Protein AF-A0A1A8HLT0-F1 (afdb_monomer)

InterPro domains:
  IPR026856 Sialidase family [PTHR10628] (2-74)
  IPR036278 Sialidase superfamily [SSF50939] (2-73)

Mean predicted aligned error: 7.1 Å

Secondary structure (DSSP, 8-state):
-----EEEEE--BSSTT-GGGBPPPEEEEEEEEEEEEEEEETTTTEEEEEEEE-SS-TTSEEEEEEE-HHHH------------

Radius of gyration: 15.8 Å; Cα contacts (8 Å, |Δi|>4): 144; chains: 1; bounding box: 30×42×48 Å

pLDDT: mean 87.94, std 18.09, range [39.0, 98.69]

Foldseek 3Di:
DPDQQFFDWDWDFPPPPDPVRTDDTDGPDGTAWDDKDWDADPVVQKIKMWTQCDHHHSPPDIDIDIDHPVSGDDPPPPPPPPDD

Organism: NCBI:txid1143690

Nearest PDB structures (foldseek):
  2f10-assembly1_A  TM=8.165E-01  e=2.957E-04  Homo sapiens
  2f13-assembly1_A  TM=8.403E-01  e=6.422E-04  Homo sapiens
  4nc5-assembly1_A  TM=8.148E-01  e=2.248E-03  Homo sapiens
  6sc2-assembly1_C  TM=5.732E-01  e=5.567E+00  Homo sapiens
  3sz0-assembly1_A  TM=3.504E-01  e=2.888E+00  Acidithiobacillus ferrooxidans ATCC 23270

Structure (mmCIF, N/CA/C/O backbone):
data_AF-A0A1A8HLT0-F1
#
_entry.id   AF-A0A1A8HLT0-F1
#
loop_
_atom_site.group_PDB
_atom_site.id
_atom_site.type_symbol
_atom_site.label_atom_id
_atom_site.label_alt_id
_atom_site.label_comp_id
_atom_site.label_asym_id
_atom_site.label_entity_id
_atom_site.label_seq_id
_atom_site.pdbx_PDB_ins_code
_atom_site.Cartn_x
_atom_site.Cartn_y
_atom_site.Cartn_z
_atom_site.occupancy
_atom_site.B_iso_or_equiv
_atom_site.auth_seq_id
_atom_site.auth_comp_id
_atom_site.auth_asym_id
_atom_site.auth_atom_id
_atom_site.pdbx_PDB_model_num
ATOM 1 N N . ASN A 1 1 ? 2.471 19.499 17.483 1.00 45.78 1 ASN A N 1
ATOM 2 C CA . ASN A 1 1 ? 2.953 18.231 16.902 1.00 45.78 1 ASN A CA 1
ATOM 3 C C . ASN A 1 1 ? 2.326 18.085 15.513 1.00 45.78 1 ASN A C 1
ATOM 5 O O . ASN A 1 1 ? 1.142 17.794 15.427 1.00 45.78 1 ASN A O 1
ATOM 9 N N . LYS A 1 2 ? 3.032 18.467 14.436 1.00 52.66 2 LYS A N 1
ATOM 10 C CA . LYS A 1 2 ? 2.492 18.476 13.058 1.00 52.66 2 LYS A CA 1
ATOM 11 C C . LYS A 1 2 ? 2.638 17.082 12.444 1.00 52.66 2 LYS A C 1
ATOM 13 O O . LYS A 1 2 ? 3.640 16.839 11.790 1.00 52.66 2 LYS A O 1
ATOM 18 N N . SER A 1 3 ? 1.706 16.164 12.680 1.00 61.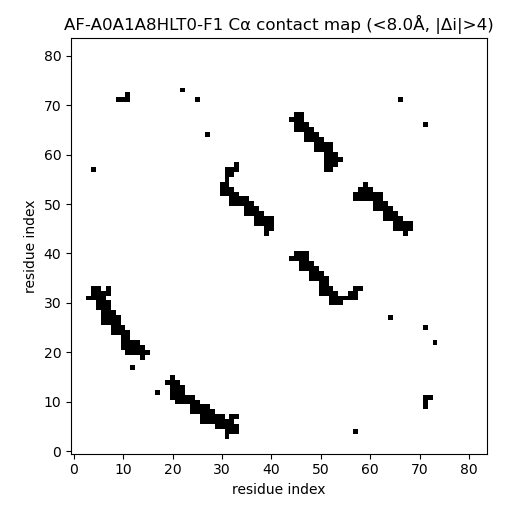00 3 SER A N 1
ATOM 19 C CA . SER A 1 3 ? 1.666 14.887 11.948 1.00 61.00 3 SER A CA 1
ATOM 20 C C . SER A 1 3 ? 0.432 14.091 12.370 1.00 61.00 3 SER A C 1
ATOM 22 O O . SER A 1 3 ? 0.542 13.152 13.156 1.00 61.00 3 SER A O 1
ATOM 24 N N . SER A 1 4 ? -0.757 14.440 11.876 1.00 82.25 4 SER A N 1
ATOM 25 C CA . SER A 1 4 ? -1.815 13.425 11.847 1.00 82.25 4 SER A CA 1
ATOM 26 C C . SER A 1 4 ? -1.438 12.427 10.753 1.00 82.25 4 SER A C 1
ATOM 28 O O . SER A 1 4 ? -1.372 12.822 9.587 1.00 82.25 4 SER A O 1
ATOM 30 N N . ARG A 1 5 ? -1.156 11.171 11.106 1.00 91.25 5 ARG A N 1
ATOM 31 C CA . ARG A 1 5 ? -0.934 10.118 10.111 1.00 91.25 5 ARG A CA 1
ATOM 32 C C . ARG A 1 5 ? -2.288 9.765 9.495 1.00 91.25 5 ARG A C 1
ATOM 34 O O . ARG A 1 5 ? -3.174 9.235 10.164 1.00 91.25 5 ARG A O 1
ATOM 41 N N . ARG A 1 6 ? -2.501 10.203 8.257 1.00 95.19 6 ARG A N 1
ATOM 42 C CA . ARG A 1 6 ? -3.767 10.057 7.538 1.00 95.19 6 ARG A CA 1
ATOM 43 C C . ARG A 1 6 ? -3.498 9.818 6.063 1.00 95.19 6 ARG A C 1
ATOM 45 O O . ARG A 1 6 ? -2.413 10.133 5.584 1.00 95.19 6 ARG A O 1
ATOM 52 N N . ASP A 1 7 ? -4.516 9.313 5.384 1.00 96.44 7 ASP A N 1
ATOM 53 C CA . ASP A 1 7 ? -4.572 9.143 3.936 1.00 96.44 7 ASP A CA 1
ATOM 54 C C . ASP A 1 7 ? -3.402 8.298 3.405 1.00 96.44 7 ASP A C 1
ATOM 56 O O . ASP A 1 7 ? -2.466 8.803 2.782 1.00 96.44 7 ASP A O 1
ATOM 60 N N . MET A 1 8 ? -3.452 6.987 3.670 1.00 96.81 8 MET A N 1
ATOM 61 C CA . MET A 1 8 ? -2.453 6.026 3.201 1.00 96.81 8 MET A CA 1
ATOM 62 C C . MET A 1 8 ? -2.320 6.088 1.678 1.00 96.81 8 MET A C 1
AT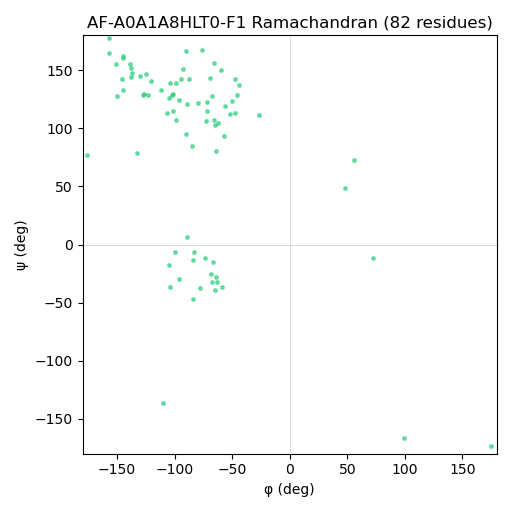OM 64 O O . MET A 1 8 ? -3.276 5.823 0.941 1.00 96.81 8 MET A O 1
ATOM 68 N N . GLY A 1 9 ? -1.115 6.414 1.214 1.00 96.69 9 GLY A N 1
ATOM 69 C CA . GLY A 1 9 ? -0.794 6.583 -0.195 1.00 96.69 9 GLY A CA 1
ATOM 70 C C . GLY A 1 9 ? 0.295 5.628 -0.666 1.00 96.69 9 GLY A C 1
ATOM 71 O O . GLY A 1 9 ? 1.287 5.414 0.026 1.00 96.69 9 GLY A O 1
ATOM 72 N N . VAL A 1 10 ? 0.134 5.107 -1.879 1.00 97.06 10 VAL A N 1
ATOM 73 C CA . VAL A 1 10 ? 1.150 4.318 -2.582 1.00 97.06 10 VAL A CA 1
ATOM 74 C C . VAL A 1 10 ? 1.836 5.204 -3.608 1.00 97.06 10 VAL A C 1
ATOM 76 O O . VAL A 1 10 ? 1.175 5.866 -4.410 1.00 97.06 10 VAL A O 1
ATOM 79 N N . TYR A 1 11 ? 3.164 5.203 -3.585 1.00 96.00 11 TYR A N 1
ATOM 80 C CA . TYR A 1 11 ? 3.997 5.926 -4.537 1.00 96.00 11 TYR A CA 1
ATOM 81 C C . TYR A 1 11 ? 4.596 4.946 -5.543 1.00 96.00 11 TYR A C 1
ATOM 83 O O . TYR A 1 11 ? 5.064 3.872 -5.168 1.00 96.00 11 TYR A O 1
ATOM 91 N N . LEU A 1 12 ? 4.626 5.338 -6.814 1.00 95.88 12 LEU A N 1
ATOM 92 C CA . LEU A 1 12 ? 5.314 4.602 -7.869 1.00 95.88 12 LEU A CA 1
ATOM 93 C C . LEU A 1 12 ? 6.606 5.335 -8.225 1.00 95.88 12 LEU A C 1
ATOM 95 O O . LEU A 1 12 ? 6.561 6.520 -8.548 1.00 95.88 12 LEU A O 1
ATOM 99 N N . ASN A 1 13 ? 7.738 4.630 -8.191 1.00 95.75 13 ASN A N 1
ATOM 100 C CA . ASN A 1 13 ? 8.986 5.127 -8.758 1.00 95.75 13 ASN A CA 1
ATOM 101 C C . ASN A 1 13 ? 9.239 4.475 -10.123 1.00 95.75 13 ASN A C 1
ATOM 103 O O . ASN A 1 13 ? 9.465 3.268 -10.198 1.00 95.75 13 ASN A O 1
ATOM 107 N N . ARG A 1 14 ? 9.228 5.271 -11.197 1.00 93.62 14 ARG A N 1
ATOM 108 C CA . ARG A 1 14 ? 9.489 4.800 -12.572 1.00 93.62 14 ARG A CA 1
ATOM 109 C C . ARG A 1 14 ? 10.975 4.719 -12.925 1.00 93.62 14 ARG A C 1
ATOM 111 O O . ARG A 1 14 ? 11.326 4.094 -13.920 1.00 93.62 14 ARG A O 1
ATOM 118 N N . SER A 1 15 ? 11.827 5.323 -12.102 1.00 94.81 15 SE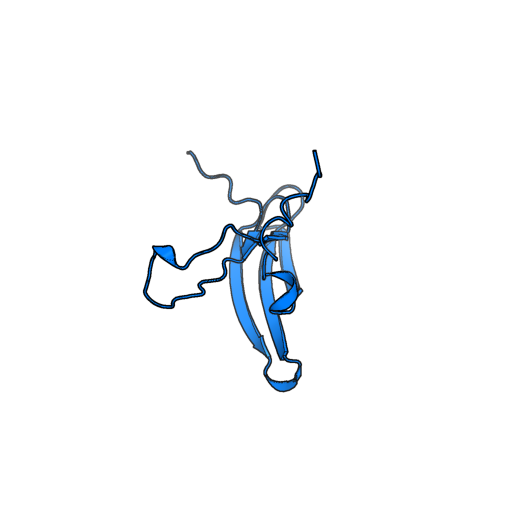R A N 1
ATOM 119 C CA . SER A 1 15 ? 13.282 5.337 -12.235 1.00 94.81 15 SER A CA 1
ATOM 120 C C . SER A 1 15 ? 13.903 4.992 -10.879 1.00 94.81 15 SER A C 1
ATOM 122 O O . SER A 1 15 ? 14.316 5.901 -10.152 1.00 94.81 15 SER A O 1
ATOM 124 N N . PRO A 1 16 ? 13.939 3.699 -10.495 1.00 92.62 16 PRO A N 1
ATOM 125 C CA . PRO A 1 16 ? 14.439 3.271 -9.192 1.00 92.62 16 PRO A CA 1
ATOM 126 C C . PRO A 1 16 ? 15.783 3.921 -8.851 1.00 92.62 16 PRO A C 1
ATOM 128 O O . PRO A 1 16 ? 16.625 4.099 -9.725 1.00 92.62 16 PRO A O 1
ATOM 131 N N . LEU A 1 17 ? 15.973 4.278 -7.576 1.00 92.31 17 LEU A N 1
ATOM 132 C CA . LEU A 1 17 ? 17.129 5.027 -7.046 1.00 92.31 17 LEU A CA 1
ATOM 133 C C . LEU A 1 17 ? 17.180 6.521 -7.414 1.00 92.31 17 LEU A C 1
ATOM 135 O O . LEU A 1 17 ? 17.925 7.269 -6.782 1.00 92.31 17 LEU A O 1
ATOM 139 N N . HIS A 1 18 ? 16.357 6.993 -8.353 1.00 95.06 18 HIS A N 1
ATOM 140 C CA . HIS A 1 18 ? 16.236 8.416 -8.659 1.00 95.06 18 HIS A CA 1
ATOM 141 C C . HIS A 1 18 ? 15.046 9.028 -7.920 1.00 95.06 18 HIS A C 1
ATOM 143 O O . HIS A 1 18 ? 13.900 8.600 -8.067 1.00 95.06 18 HIS A O 1
ATOM 149 N N . SER A 1 19 ? 15.307 10.078 -7.140 1.00 92.94 19 SER A N 1
ATOM 150 C CA . SER A 1 19 ? 14.265 10.807 -6.408 1.00 92.94 19 SER A CA 1
ATOM 151 C C . SER A 1 19 ? 13.262 11.502 -7.333 1.00 92.94 19 SER A C 1
ATOM 153 O O . SER A 1 19 ? 12.102 11.660 -6.968 1.00 92.94 19 SER A O 1
ATOM 155 N N . SER A 1 20 ? 13.677 11.874 -8.544 1.00 93.62 20 SER A N 1
ATOM 156 C CA . SER A 1 20 ? 12.805 12.466 -9.563 1.00 93.62 20 SER A CA 1
ATOM 157 C C . SER A 1 20 ? 11.848 11.469 -10.220 1.00 93.62 20 SER A C 1
ATOM 159 O O . SER A 1 20 ? 10.953 11.891 -10.944 1.00 93.62 20 SER A O 1
ATOM 161 N N . GLY A 1 21 ? 12.034 10.163 -9.998 1.00 94.38 21 GLY A N 1
ATOM 162 C CA . GLY A 1 21 ? 11.193 9.120 -10.584 1.00 94.38 21 GLY A CA 1
ATOM 163 C C . GLY A 1 21 ? 9.890 8.851 -9.829 1.00 94.38 21 GLY A C 1
ATOM 164 O O . GLY A 1 21 ? 9.088 8.056 -10.312 1.00 94.38 21 GLY A O 1
ATOM 165 N N . TRP A 1 22 ? 9.687 9.467 -8.658 1.00 95.25 22 TRP A N 1
ATOM 166 C CA . TRP A 1 22 ? 8.493 9.283 -7.831 1.00 95.25 22 TRP A CA 1
ATOM 167 C C . TRP A 1 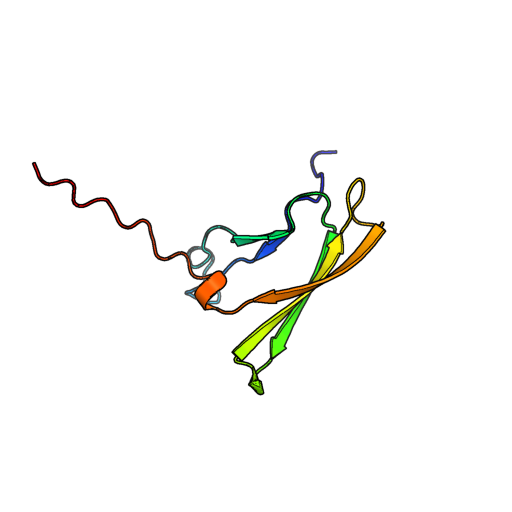22 ? 7.301 10.105 -8.344 1.00 95.25 22 TRP A C 1
ATOM 169 O O . TRP A 1 22 ? 7.356 11.334 -8.391 1.00 95.25 22 TRP A O 1
ATOM 179 N N . ASP A 1 23 ? 6.200 9.423 -8.657 1.00 93.50 23 ASP A N 1
ATOM 180 C CA . ASP A 1 23 ? 4.908 10.045 -8.962 1.00 93.50 23 ASP A CA 1
ATOM 181 C C . ASP A 1 23 ? 4.198 10.533 -7.678 1.00 93.50 23 ASP A C 1
ATOM 183 O O . ASP A 1 23 ? 4.552 10.162 -6.556 1.00 93.50 23 ASP A O 1
ATOM 187 N N . LYS A 1 24 ? 3.144 11.350 -7.830 1.00 93.62 24 LYS A N 1
ATOM 188 C CA . LYS A 1 24 ? 2.235 11.684 -6.715 1.00 93.62 24 LYS A CA 1
ATOM 189 C C . LYS A 1 24 ? 1.574 10.407 -6.160 1.00 93.62 24 LYS A C 1
ATOM 191 O O . LYS A 1 24 ? 1.313 9.485 -6.936 1.00 93.62 24 LYS A O 1
ATOM 196 N N . PRO A 1 25 ? 1.230 10.350 -4.862 1.00 94.50 25 PRO A N 1
ATOM 197 C CA . PRO A 1 25 ? 0.656 9.144 -4.286 1.00 94.50 25 PRO A CA 1
ATOM 198 C C . PRO A 1 25 ? -0.751 8.874 -4.817 1.00 94.50 25 PRO A C 1
ATOM 200 O O . PRO A 1 25 ? -1.565 9.790 -4.970 1.00 94.50 25 PRO A O 1
ATOM 203 N N . ARG A 1 26 ? -1.068 7.595 -5.008 1.00 95.38 26 ARG A N 1
ATOM 204 C CA . ARG A 1 26 ? -2.448 7.119 -5.100 1.00 95.38 26 ARG A CA 1
ATOM 205 C C . ARG A 1 26 ? -2.936 6.780 -3.697 1.00 95.38 26 ARG A C 1
ATOM 207 O O . ARG A 1 26 ? -2.344 5.930 -3.041 1.00 95.38 26 ARG A O 1
ATOM 214 N N . ILE A 1 27 ? -4.007 7.427 -3.243 1.00 96.44 27 ILE A N 1
ATOM 215 C CA . ILE A 1 27 ? -4.606 7.121 -1.938 1.00 96.44 27 ILE A CA 1
ATOM 216 C C . ILE A 1 27 ? -5.325 5.770 -2.012 1.00 96.44 27 ILE A C 1
ATOM 218 O O . ILE A 1 27 ? -6.206 5.591 -2.853 1.00 96.44 27 ILE A O 1
ATOM 222 N N . ILE A 1 28 ? -4.933 4.839 -1.142 1.00 96.06 28 ILE A N 1
ATOM 223 C CA . ILE A 1 28 ? -5.526 3.497 -1.015 1.00 96.06 28 ILE A CA 1
ATOM 224 C C . ILE A 1 28 ? -6.429 3.366 0.217 1.00 96.06 28 ILE A C 1
ATOM 226 O O . ILE A 1 28 ? -7.258 2.463 0.273 1.00 96.06 28 ILE A O 1
ATOM 230 N N . HIS A 1 29 ? -6.303 4.280 1.180 1.00 96.69 29 HIS A N 1
ATOM 231 C CA . HIS A 1 29 ? -7.218 4.421 2.308 1.00 96.69 29 HIS A CA 1
ATOM 232 C C . HIS A 1 29 ? -7.254 5.886 2.751 1.00 96.69 29 HIS A C 1
ATOM 234 O O . HIS A 1 29 ? -6.205 6.476 2.995 1.00 96.69 29 HIS A O 1
ATOM 240 N N . SER A 1 30 ? -8.445 6.475 2.853 1.00 96.75 30 SER A N 1
ATOM 241 C CA . SER A 1 30 ? -8.632 7.847 3.343 1.00 96.75 30 SER A CA 1
ATOM 242 C C . SER A 1 30 ? -8.941 7.852 4.839 1.00 96.75 30 SER A C 1
ATOM 244 O O . SER A 1 30 ? -9.704 7.019 5.314 1.00 96.75 30 SER A O 1
ATOM 246 N N . GLY A 1 31 ? -8.417 8.828 5.579 1.00 96.56 31 GLY A N 1
ATOM 247 C CA . GLY A 1 31 ? -8.603 8.938 7.029 1.00 96.56 31 GLY A CA 1
ATOM 248 C C . GLY A 1 31 ? -7.421 8.406 7.849 1.00 96.56 31 GLY A C 1
ATOM 249 O O . GLY A 1 31 ? -6.329 8.246 7.299 1.00 96.56 31 GLY A O 1
ATOM 250 N N . PRO A 1 32 ? -7.595 8.194 9.169 1.00 97.44 32 PRO A N 1
ATOM 251 C CA . PRO A 1 32 ? -6.536 7.724 10.065 1.00 97.44 32 PRO A CA 1
ATOM 252 C C . PRO A 1 32 ? -5.841 6.483 9.511 1.00 97.44 32 PRO A C 1
ATOM 254 O O . PRO A 1 32 ? -6.487 5.492 9.181 1.00 97.44 32 PRO A O 1
ATOM 257 N N . SER A 1 33 ? -4.526 6.572 9.345 1.00 97.06 33 SER A N 1
ATOM 258 C CA . SER A 1 33 ? -3.716 5.499 8.771 1.00 97.06 33 SER A CA 1
ATOM 259 C C . SER A 1 33 ? -2.355 5.486 9.456 1.00 97.06 33 SER A C 1
ATOM 261 O O . SER A 1 33 ? -1.754 6.545 9.616 1.00 97.06 33 SER A O 1
ATOM 263 N N . GLY A 1 34 ? -1.875 4.319 9.867 1.00 96.19 34 GLY A N 1
ATOM 264 C CA . GLY A 1 34 ? -0.643 4.146 10.632 1.00 96.19 34 GLY A CA 1
ATOM 265 C C . GLY A 1 34 ? 0.460 3.483 9.814 1.00 96.19 34 GLY A C 1
ATOM 266 O O . GLY A 1 34 ? 0.712 3.861 8.669 1.00 96.19 34 GLY A O 1
ATOM 267 N N . TYR A 1 35 ? 1.164 2.529 10.417 1.00 97.75 35 TYR A N 1
ATOM 268 C CA . TYR A 1 35 ? 2.165 1.721 9.724 1.00 97.75 35 TYR A CA 1
ATOM 269 C C . TYR A 1 35 ? 1.531 0.831 8.651 1.00 97.75 35 TYR A C 1
ATOM 271 O O . TYR A 1 35 ? 0.345 0.504 8.704 1.00 97.75 35 TYR A O 1
ATOM 279 N N . SER A 1 36 ? 2.337 0.453 7.660 1.00 98.19 36 SER A N 1
ATOM 280 C CA . SER A 1 36 ? 1.933 -0.456 6.590 1.00 98.19 36 SER A CA 1
ATOM 281 C C . SER A 1 36 ? 3.078 -1.364 6.155 1.00 98.19 36 SER A C 1
ATOM 283 O O . SER A 1 36 ? 4.245 -1.063 6.414 1.00 98.19 36 SER A O 1
ATOM 285 N N . ASP A 1 37 ? 2.723 -2.463 5.495 1.00 98.62 37 ASP A N 1
ATOM 286 C CA . ASP A 1 37 ? 3.646 -3.397 4.855 1.00 98.62 37 ASP A CA 1
ATOM 287 C C . ASP A 1 37 ? 3.095 -3.832 3.490 1.00 98.62 37 ASP A C 1
ATOM 289 O O . ASP A 1 37 ? 1.879 -3.961 3.321 1.00 98.62 37 ASP A O 1
ATOM 293 N N . LEU A 1 38 ? 3.980 -4.033 2.511 1.00 97.94 38 LEU A N 1
ATOM 294 C CA . LEU A 1 38 ? 3.627 -4.272 1.111 1.00 97.94 38 LEU A CA 1
ATOM 295 C C . LEU A 1 38 ? 4.315 -5.534 0.584 1.00 97.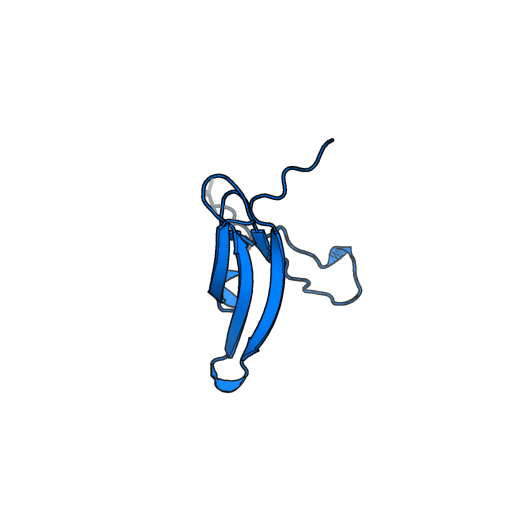94 38 LEU A C 1
ATOM 297 O O . LEU A 1 38 ? 5.537 -5.653 0.626 1.00 97.94 38 LEU A O 1
ATOM 301 N N . ALA A 1 39 ? 3.536 -6.427 -0.018 1.00 98.25 39 ALA A N 1
ATOM 302 C CA . ALA A 1 39 ? 4.025 -7.614 -0.709 1.00 98.25 39 ALA A CA 1
ATOM 303 C C . ALA A 1 39 ? 3.503 -7.658 -2.150 1.00 98.25 39 ALA A C 1
ATOM 305 O O . ALA A 1 39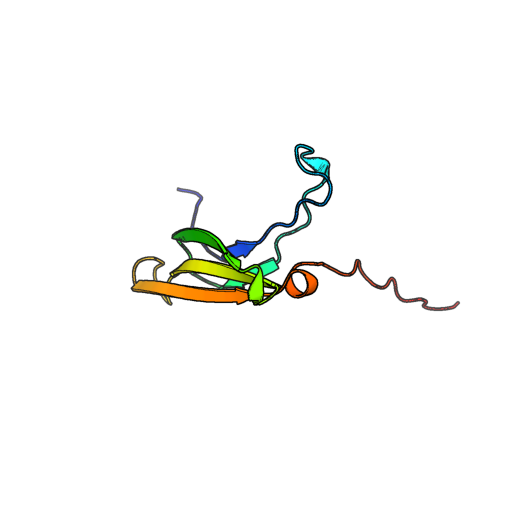 ? 2.378 -7.244 -2.428 1.00 98.25 39 ALA A O 1
ATOM 306 N N . TYR A 1 40 ? 4.303 -8.189 -3.073 1.00 98.00 40 TYR A N 1
ATOM 307 C CA . TYR A 1 40 ? 3.872 -8.452 -4.445 1.00 98.00 40 TYR A CA 1
ATOM 308 C C . TYR A 1 40 ? 3.579 -9.943 -4.626 1.00 98.00 40 TYR A C 1
ATOM 310 O O . TYR A 1 40 ? 4.397 -10.797 -4.287 1.00 98.00 40 TYR A O 1
ATOM 318 N N . ASN A 1 41 ? 2.397 -10.249 -5.152 1.00 95.88 41 ASN A N 1
ATOM 319 C CA . ASN A 1 41 ? 1.959 -11.590 -5.494 1.00 95.88 41 ASN A CA 1
ATOM 320 C C . ASN A 1 41 ? 2.162 -11.812 -6.998 1.00 95.88 41 ASN A C 1
ATOM 322 O O . ASN A 1 41 ? 1.412 -11.271 -7.810 1.00 95.88 41 ASN A O 1
ATOM 326 N N . VAL A 1 42 ? 3.164 -12.625 -7.342 1.00 95.00 42 VAL A N 1
ATOM 327 C CA . VAL A 1 42 ? 3.547 -12.923 -8.731 1.00 95.00 42 VAL A CA 1
ATOM 328 C C . VAL A 1 42 ? 2.447 -13.685 -9.475 1.00 95.00 42 VAL A C 1
ATOM 330 O O . VAL A 1 42 ? 2.170 -13.373 -10.627 1.00 95.00 42 VAL A O 1
ATOM 333 N N . ASP A 1 43 ? 1.774 -14.634 -8.817 1.00 95.81 43 ASP A N 1
ATOM 334 C CA . ASP A 1 43 ? 0.756 -15.482 -9.457 1.00 95.81 43 ASP A CA 1
ATOM 335 C C . ASP A 1 43 ? -0.494 -14.691 -9.864 1.00 95.81 43 ASP A C 1
ATOM 337 O O . ASP A 1 43 ? -1.166 -15.023 -10.840 1.00 95.81 43 ASP A O 1
ATOM 341 N N . LYS A 1 44 ? -0.823 -13.648 -9.094 1.00 94.19 44 LYS A N 1
ATOM 342 C CA . LYS A 1 44 ? -1.989 -12.785 -9.330 1.00 94.19 44 LYS A CA 1
ATOM 343 C C . LYS A 1 44 ? -1.649 -11.467 -10.019 1.00 94.19 44 LYS A C 1
ATOM 345 O O . LYS A 1 44 ? -2.575 -10.722 -10.324 1.00 94.19 44 LYS A O 1
ATOM 350 N N . ASP A 1 45 ? -0.365 -11.173 -10.216 1.00 95.88 45 ASP A N 1
ATOM 351 C CA . ASP A 1 45 ? 0.139 -9.874 -10.676 1.00 95.88 45 ASP A CA 1
ATOM 352 C C . ASP A 1 45 ? -0.467 -8.691 -9.890 1.00 95.88 45 ASP A C 1
ATOM 354 O O . ASP A 1 45 ? -1.002 -7.722 -10.434 1.00 95.88 45 ASP A O 1
ATOM 358 N N . GLN A 1 46 ? -0.450 -8.806 -8.559 1.00 97.69 46 GLN A N 1
ATOM 359 C CA . GLN A 1 46 ? -1.085 -7.844 -7.657 1.00 97.69 46 GLN A CA 1
ATOM 360 C C . GLN A 1 46 ? -0.208 -7.509 -6.461 1.00 97.69 46 GLN A C 1
ATOM 362 O O . GLN A 1 46 ? 0.493 -8.352 -5.907 1.00 97.69 46 GLN A O 1
ATOM 367 N N . PHE A 1 47 ? -0.327 -6.272 -6.000 1.00 98.19 47 PHE A N 1
ATOM 368 C CA . PHE A 1 47 ? 0.214 -5.835 -4.727 1.00 98.19 47 PHE A CA 1
ATOM 369 C C . PHE A 1 47 ? -0.801 -6.087 -3.617 1.00 98.19 47 PHE A C 1
ATOM 371 O O . PHE A 1 47 ? -2.005 -5.927 -3.806 1.00 98.19 47 PHE A O 1
ATOM 378 N N . SER A 1 48 ? -0.298 -6.480 -2.455 1.00 97.88 48 SER A N 1
ATOM 379 C CA . SER A 1 48 ? -1.044 -6.722 -1.225 1.00 97.88 48 SER A CA 1
ATOM 380 C C . SER A 1 48 ? -0.472 -5.836 -0.130 1.00 97.88 48 SER A C 1
ATOM 382 O O . SER A 1 48 ? 0.738 -5.839 0.080 1.00 97.88 48 SER A O 1
ATOM 384 N N . CYS A 1 49 ? -1.325 -5.085 0.556 1.00 98.31 49 CYS A N 1
ATOM 385 C CA . CYS A 1 49 ? -0.923 -4.141 1.590 1.00 98.31 49 CYS A CA 1
ATOM 386 C C . CYS A 1 49 ? -1.692 -4.411 2.884 1.00 98.31 49 CYS A C 1
ATOM 388 O O . CYS A 1 49 ? -2.924 -4.507 2.865 1.00 98.31 49 CYS A O 1
ATOM 390 N N . LEU A 1 50 ? -0.962 -4.517 3.994 1.00 98.69 50 LEU A N 1
ATOM 391 C CA . LEU A 1 50 ? -1.514 -4.432 5.343 1.00 98.69 50 LEU A CA 1
ATOM 392 C C . LEU A 1 50 ? -1.282 -3.025 5.880 1.00 98.69 50 LEU A C 1
ATOM 394 O O . LEU A 1 50 ? -0.201 -2.472 5.691 1.00 98.69 50 LEU A O 1
ATOM 398 N N . MET A 1 51 ? -2.270 -2.450 6.562 1.00 98.44 51 MET A N 1
ATOM 399 C CA . MET A 1 51 ? -2.135 -1.128 7.175 1.00 98.44 51 MET A CA 1
ATOM 400 C C . MET A 1 51 ? -2.913 -1.011 8.48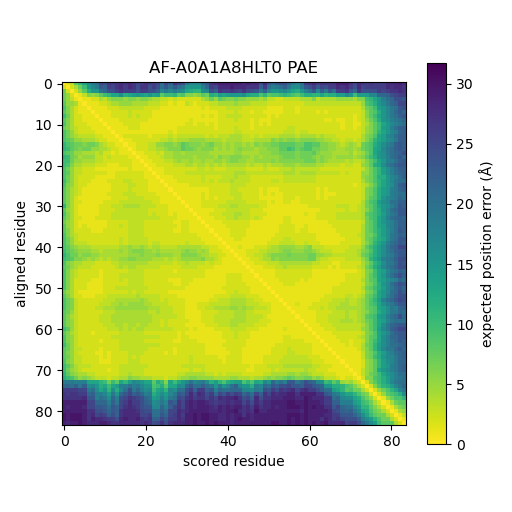3 1.00 98.44 51 MET A C 1
ATOM 402 O O . MET A 1 51 ? -4.030 -1.508 8.584 1.00 98.44 51 MET A O 1
ATOM 406 N N . GLU A 1 52 ? -2.352 -0.301 9.453 1.00 98.56 52 GLU A N 1
ATOM 407 C CA . GLU A 1 52 ? -3.084 0.216 10.613 1.00 98.56 52 GLU A CA 1
ATOM 408 C C . GLU A 1 52 ? -4.073 1.296 10.144 1.00 98.56 52 GLU A C 1
ATOM 410 O O . GLU A 1 52 ? -3.675 2.227 9.435 1.00 98.56 52 GLU A O 1
ATOM 415 N N . CYS A 1 53 ? -5.356 1.193 10.494 1.00 98.00 53 CYS A N 1
ATOM 416 C CA . CYS A 1 53 ? -6.352 2.214 10.169 1.00 98.00 53 CYS A CA 1
ATOM 417 C C . CYS A 1 53 ? -7.577 2.186 11.098 1.00 98.00 53 CYS A C 1
ATOM 419 O O . CYS A 1 53 ? -7.706 1.337 11.978 1.00 98.00 53 CYS A O 1
ATOM 421 N N . GLY A 1 54 ? -8.494 3.127 10.879 1.00 96.44 54 GLY A N 1
ATOM 422 C CA . GLY A 1 54 ? -9.776 3.193 11.572 1.00 96.44 54 GLY A CA 1
ATOM 423 C C . GLY A 1 54 ? -10.551 4.448 11.208 1.00 96.44 54 GLY A C 1
ATOM 424 O O . GLY A 1 54 ? -10.158 5.202 10.312 1.00 96.44 54 GLY A O 1
ATOM 425 N N . LYS A 1 55 ? -11.675 4.672 11.887 1.00 95.25 55 LYS A N 1
ATOM 426 C CA . LYS A 1 55 ? -12.530 5.836 11.636 1.00 95.25 55 LYS A CA 1
ATOM 427 C C . LYS A 1 55 ? -12.040 7.070 12.391 1.00 95.25 55 LYS A C 1
ATOM 429 O O . LYS A 1 55 ? -11.941 8.147 11.800 1.00 95.25 55 LYS A O 1
ATOM 434 N N . GLU A 1 56 ? -11.726 6.908 13.671 1.00 94.69 56 GLU A N 1
ATOM 435 C CA . GLU A 1 56 ? -11.306 7.983 14.572 1.00 94.69 56 GLU A CA 1
ATOM 436 C C . GLU A 1 56 ? -9.789 7.936 14.822 1.00 94.69 56 GLU A C 1
ATOM 438 O O . GLU A 1 56 ? -9.137 8.982 14.869 1.00 94.69 56 GLU A O 1
ATOM 443 N N . SER A 1 57 ? -9.212 6.733 14.903 1.00 95.06 57 SER A N 1
ATOM 444 C CA . SER A 1 57 ? -7.781 6.476 15.093 1.00 95.06 57 SER A CA 1
ATOM 445 C C . SER A 1 57 ? -7.273 5.343 14.202 1.00 95.06 57 SER A C 1
ATOM 447 O O . SER A 1 57 ? -7.990 4.410 13.868 1.00 95.06 57 SER A O 1
ATOM 449 N N . GLU A 1 58 ? -5.993 5.400 13.849 1.00 95.75 58 GLU A N 1
ATOM 450 C CA . GLU A 1 58 ? -5.267 4.357 13.133 1.00 95.75 58 GLU A CA 1
ATOM 451 C C . GLU A 1 58 ? -5.075 3.056 13.932 1.00 95.75 58 GLU A C 1
ATOM 453 O O . GLU A 1 58 ? -4.738 2.036 13.346 1.00 95.75 58 GLU A O 1
ATOM 458 N N . LEU A 1 59 ? -5.294 3.070 15.251 1.00 96.12 59 LEU A N 1
ATOM 459 C CA . LEU A 1 59 ? -5.068 1.919 16.138 1.00 96.12 59 LEU A CA 1
ATOM 460 C C . LEU A 1 59 ? -6.291 0.996 16.286 1.00 96.12 59 LEU A C 1
ATOM 462 O O . LEU A 1 59 ? -6.287 0.101 17.129 1.00 96.12 59 LEU A O 1
ATOM 466 N N . GLU A 1 60 ? -7.358 1.228 15.521 1.00 98.12 60 GLU A N 1
ATOM 467 C CA . GLU A 1 60 ? -8.609 0.471 15.649 1.00 98.12 60 GLU A CA 1
ATOM 468 C C . GLU A 1 60 ? -8.525 -0.915 14.997 1.00 98.12 60 GLU A C 1
ATOM 470 O O . GLU A 1 60 ? -9.096 -1.874 15.517 1.00 98.12 60 GLU A O 1
ATOM 475 N N . GLN A 1 61 ? -7.832 -1.036 13.863 1.00 98.19 61 GLN A N 1
ATOM 476 C CA . GLN A 1 61 ? -7.718 -2.290 13.120 1.00 98.19 61 GLN A CA 1
ATOM 477 C C . GLN A 1 61 ? -6.475 -2.337 12.224 1.00 98.19 61 GLN A C 1
ATOM 479 O O . GLN A 1 61 ? -5.877 -1.314 11.897 1.00 98.19 61 GLN A O 1
ATOM 484 N N . ILE A 1 62 ? -6.139 -3.547 11.766 1.00 98.62 62 ILE A N 1
ATOM 485 C CA . ILE A 1 62 ? -5.221 -3.767 10.645 1.00 98.62 62 ILE A CA 1
ATOM 486 C C . ILE A 1 62 ? -6.054 -4.221 9.444 1.00 98.62 62 ILE A C 1
ATOM 488 O O . ILE A 1 62 ? -6.641 -5.303 9.462 1.00 98.62 62 ILE A O 1
ATOM 492 N N . ALA A 1 63 ? -6.121 -3.390 8.408 1.00 98.19 63 ALA A N 1
ATOM 493 C CA . ALA A 1 63 ? -6.850 -3.670 7.177 1.00 98.19 63 ALA 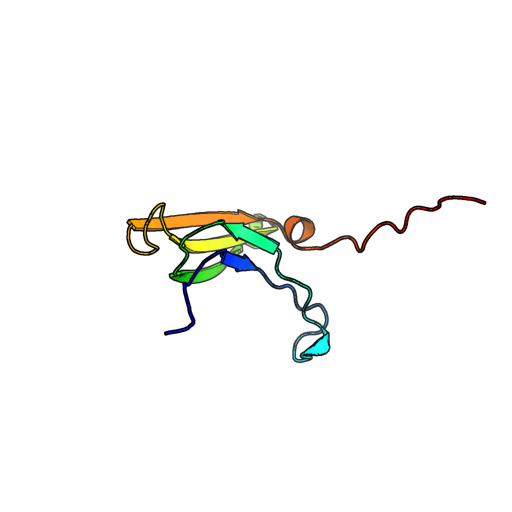A CA 1
ATOM 494 C C . ALA A 1 63 ? -5.947 -4.307 6.114 1.00 98.19 63 ALA A C 1
ATOM 496 O O . ALA A 1 63 ? -4.751 -4.026 6.043 1.00 98.19 63 ALA A O 1
ATOM 497 N N . PHE A 1 64 ? -6.552 -5.123 5.250 1.00 98.00 64 PHE A N 1
ATOM 498 C CA . PHE A 1 64 ? -5.922 -5.716 4.072 1.00 98.00 64 PHE A CA 1
ATOM 499 C C . PHE A 1 64 ? -6.531 -5.125 2.799 1.00 98.00 64 PHE A C 1
ATOM 501 O O . PHE A 1 64 ? -7.755 -5.063 2.668 1.00 98.00 64 PHE A O 1
ATOM 508 N N . THR A 1 65 ? -5.692 -4.721 1.848 1.00 97.19 65 THR A N 1
ATOM 509 C CA . THR A 1 65 ? -6.131 -4.283 0.518 1.00 97.19 65 THR A CA 1
ATOM 510 C C . THR A 1 65 ? -5.216 -4.820 -0.575 1.00 97.19 65 THR A C 1
ATOM 512 O O . THR A 1 65 ? -4.039 -5.101 -0.338 1.00 97.19 65 THR A O 1
ATOM 515 N N . THR A 1 66 ? -5.749 -4.931 -1.787 1.00 97.56 66 THR A N 1
ATOM 516 C CA . THR A 1 66 ? -5.003 -5.346 -2.977 1.00 97.56 66 THR A CA 1
ATOM 517 C C . THR A 1 66 ? -5.241 -4.383 -4.123 1.00 97.56 66 THR A C 1
ATOM 519 O O . THR A 1 66 ? -6.356 -3.895 -4.298 1.00 97.56 66 THR A O 1
ATOM 522 N N . PHE A 1 67 ? -4.216 -4.152 -4.934 1.00 96.88 67 PHE A N 1
ATOM 523 C CA . PHE A 1 67 ? -4.295 -3.306 -6.123 1.00 96.88 67 PHE A CA 1
ATOM 524 C C . PHE A 1 67 ? -3.297 -3.776 -7.184 1.00 96.88 67 PHE A C 1
ATOM 526 O O . PHE A 1 67 ? -2.293 -4.423 -6.882 1.00 96.88 67 PHE A O 1
ATOM 533 N N . SER A 1 68 ? -3.577 -3.465 -8.443 1.00 96.12 68 SER A N 1
ATOM 534 C CA . SER A 1 68 ? -2.692 -3.730 -9.576 1.00 96.12 68 SER A CA 1
ATOM 535 C C . SER A 1 68 ? -1.746 -2.555 -9.832 1.00 96.12 68 SER A C 1
ATOM 537 O O . SER A 1 68 ? -1.965 -1.439 -9.357 1.00 96.12 68 SER A O 1
ATOM 539 N N . LEU A 1 69 ? -0.712 -2.770 -10.648 1.00 95.25 69 LEU A N 1
ATOM 540 C CA . LEU A 1 69 ? 0.141 -1.676 -11.118 1.00 95.25 69 LEU A CA 1
ATOM 541 C C . LEU A 1 69 ? -0.666 -0.607 -11.880 1.00 95.25 69 LEU A C 1
ATOM 543 O O . LEU A 1 69 ? -0.415 0.587 -11.720 1.00 95.25 69 LEU A O 1
ATOM 547 N N . ASN A 1 70 ? -1.672 -1.030 -12.653 1.00 93.62 70 ASN A N 1
ATOM 548 C CA . ASN A 1 70 ? -2.543 -0.131 -13.412 1.00 93.62 70 ASN A CA 1
ATOM 549 C C . ASN A 1 70 ? -3.357 0.809 -12.511 1.00 93.62 70 ASN A C 1
ATOM 551 O O . ASN A 1 70 ? -3.596 1.948 -12.900 1.00 93.62 70 ASN A O 1
ATOM 555 N N . ASP A 1 71 ? -3.735 0.372 -11.306 1.00 92.81 71 ASP A N 1
ATOM 556 C CA . ASP A 1 71 ? -4.474 1.207 -10.347 1.00 92.81 71 ASP A CA 1
ATOM 557 C C . ASP A 1 71 ? -3.622 2.357 -9.784 1.00 92.81 71 ASP A C 1
ATOM 559 O O . ASP A 1 71 ? -4.153 3.388 -9.358 1.00 92.81 71 ASP A O 1
ATOM 563 N N . VAL A 1 72 ? -2.295 2.179 -9.771 1.00 92.25 72 VAL A N 1
ATOM 564 C CA . VAL A 1 72 ? -1.320 3.154 -9.253 1.00 92.25 72 VAL A CA 1
ATOM 565 C C . VAL A 1 72 ? -0.750 4.025 -10.369 1.00 92.25 72 VAL A C 1
ATOM 567 O O . VAL A 1 72 ? -0.407 5.187 -10.138 1.00 92.25 72 VAL A O 1
ATOM 570 N N . MET A 1 73 ? -0.659 3.498 -11.591 1.00 90.50 73 MET A N 1
ATOM 571 C CA . MET A 1 73 ? -0.231 4.265 -12.753 1.00 90.50 73 MET A CA 1
ATOM 572 C C . MET A 1 73 ? -1.216 5.405 -13.024 1.00 90.50 73 MET A C 1
ATOM 574 O O . MET A 1 73 ? -2.286 5.222 -13.597 1.00 90.50 73 MET A O 1
ATOM 578 N N . GLN A 1 74 ? -0.815 6.629 -12.683 1.00 70.25 74 GLN A N 1
ATOM 579 C CA . GLN A 1 74 ? -1.477 7.816 -13.203 1.00 70.25 74 GLN A CA 1
ATOM 580 C C . GLN A 1 74 ? -1.211 7.848 -14.710 1.00 70.25 74 GLN A C 1
ATOM 582 O O . GLN A 1 74 ? -0.083 8.093 -15.148 1.00 70.25 74 GLN A O 1
ATOM 587 N N . MET A 1 75 ? -2.230 7.550 -15.522 1.00 57.16 75 MET A N 1
ATOM 588 C CA . MET A 1 75 ? -2.205 7.971 -16.918 1.00 57.16 75 MET A CA 1
ATOM 589 C C . MET A 1 75 ? -2.231 9.492 -16.865 1.00 57.16 75 MET A C 1
ATOM 591 O O . MET A 1 75 ? -3.260 10.064 -16.510 1.00 57.16 75 MET A O 1
ATOM 595 N N . GLY A 1 76 ? -1.069 10.114 -17.092 1.00 50.28 76 GLY A N 1
ATOM 596 C CA . GLY A 1 76 ? -0.910 11.562 -17.026 1.00 50.28 76 GLY A CA 1
ATOM 597 C C . GLY A 1 76 ? -2.072 12.242 -17.729 1.00 50.28 76 GLY A C 1
ATOM 598 O O . GLY A 1 76 ? -2.510 11.742 -18.769 1.00 50.28 76 GLY A O 1
ATOM 599 N N . ASP A 1 77 ? -2.584 13.309 -17.109 1.00 47.81 77 ASP A N 1
ATOM 600 C CA . ASP A 1 77 ? -3.705 14.113 -17.584 1.00 47.81 77 ASP A CA 1
ATOM 601 C C . ASP A 1 77 ? -3.798 14.023 -19.106 1.00 47.81 77 ASP A C 1
ATOM 603 O O . ASP A 1 77 ? -2.902 14.497 -19.819 1.00 47.81 77 ASP A O 1
ATOM 607 N N . LYS A 1 78 ? -4.850 13.372 -19.623 1.00 43.47 78 LYS A N 1
ATOM 608 C CA . LYS A 1 78 ? -5.247 13.589 -21.012 1.00 43.47 78 LYS A CA 1
ATOM 609 C C . LYS A 1 78 ? -5.501 15.086 -21.089 1.00 43.47 78 LYS A C 1
ATOM 611 O O . LYS A 1 78 ? -6.581 15.536 -20.733 1.00 43.47 78 LYS A O 1
ATOM 616 N N . LYS A 1 79 ? -4.483 15.860 -21.478 1.00 40.47 79 LYS A N 1
ATOM 617 C CA . LYS A 1 79 ? -4.647 17.258 -21.845 1.00 40.47 79 LYS A CA 1
ATOM 618 C C . LYS A 1 79 ? -5.759 17.242 -22.868 1.00 40.47 79 LYS A C 1
ATOM 620 O O . LYS A 1 79 ? -5.593 16.642 -23.934 1.00 40.47 79 LYS A O 1
ATOM 625 N N . ASP A 1 80 ? -6.893 17.816 -22.497 1.00 42.31 80 ASP A N 1
ATOM 626 C CA . ASP A 1 80 ? -8.007 18.002 -23.397 1.00 42.31 80 ASP A CA 1
ATOM 627 C C . ASP A 1 80 ? -7.450 18.592 -24.690 1.00 42.31 80 ASP A C 1
ATOM 629 O O . ASP A 1 80 ? -6.947 19.718 -24.725 1.00 42.31 80 ASP A O 1
ATOM 633 N N . LYS A 1 81 ? -7.519 17.814 -25.772 1.00 48.47 81 LYS A N 1
ATOM 634 C CA . LYS A 1 81 ? -7.546 18.372 -27.118 1.00 48.47 81 LYS A CA 1
ATOM 635 C C . LYS A 1 81 ? -8.836 19.182 -27.201 1.00 48.47 81 LYS A C 1
ATOM 637 O O . LYS A 1 81 ? -9.834 18.710 -27.736 1.00 48.47 81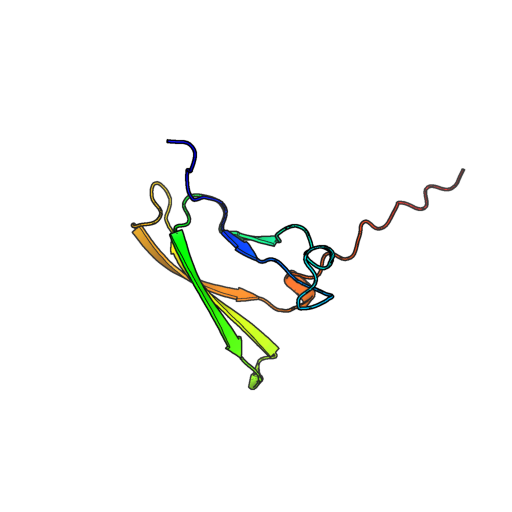 LYS A O 1
ATOM 642 N N . LYS A 1 82 ? -8.833 20.399 -26.664 1.00 39.62 82 LYS A N 1
ATOM 643 C CA . LYS A 1 82 ? -9.806 21.400 -27.067 1.00 39.62 82 LYS A CA 1
ATOM 644 C C . LYS A 1 82 ? -9.192 22.149 -28.233 1.00 39.62 82 LYS A C 1
ATOM 646 O O . LYS A 1 82 ? -8.353 23.026 -28.070 1.00 39.62 82 LYS A O 1
ATOM 651 N N . MET A 1 83 ? -9.570 21.666 -29.411 1.00 42.34 83 MET A N 1
ATOM 652 C CA . MET A 1 83 ? -9.475 22.389 -30.666 1.00 42.34 83 MET A CA 1
ATOM 653 C C . MET A 1 83 ? -9.991 23.817 -30.476 1.00 42.34 83 MET A C 1
ATOM 655 O O . MET A 1 83 ? -11.110 24.000 -29.988 1.00 42.34 83 MET A O 1
ATOM 659 N N . LEU A 1 84 ? -9.178 24.779 -30.893 1.00 39.00 84 LEU A N 1
ATOM 660 C CA . LEU A 1 84 ? -9.571 26.075 -31.432 1.00 39.00 84 LEU A CA 1
ATOM 661 C C . LEU A 1 84 ? -8.642 26.338 -32.615 1.00 39.00 84 LEU A C 1
ATOM 663 O O . LEU A 1 84 ? -7.419 26.140 -32.432 1.00 39.00 84 LEU A O 1
#

Sequence (84 aa):
NKSSRRDMGVYLNRSPLHSSGWDKPRIIHSGPSGYSDLAYNVDKDQFSCLMECGKESELEQIAFTTFSLNDVMQMGDKKDKKML

Solvent-accessible surface area (backbone atoms only — not comparable to full-atom values): 5224 Å² total; per-residue (Å²): 134,97,70,82,56,48,45,40,57,50,70,52,59,83,37,80,96,43,82,86,28,53,50,80,60,37,73,80,42,82,45,27,22,57,62,71,52,79,48,76,40,78,92,75,63,30,38,39,36,42,28,27,21,38,87,87,41,24,85,71,42,76,48,78,51,74,48,41,68,72,79,60,54,75,76,68,79,79,72,76,86,72,85,129